Protein AF-A0A4D9EH82-F1 (afdb_monomer_lite)

Radius of gyration: 36.72 Å; chains: 1; bounding box: 74×24×104 Å

InterPro domains:
  IPR007225 Exocyst complex component EXOC6/Sec15 [PTHR12702] (3-105)
  IPR048359 Exocyst complex component EXOC6/Sec15, N-terminal domain [PF20651] (47-105)

Sequence (115 aa):
MAELESLEAAAEHKRILREIESTDTACIGPTLRSVYDGEEHGRFMEKLEARIRNHDREIEKTCNFHYQGFVDSITELLKVRGEAQKLKHQVTDTNRKLQSEGKEVSPVFLKAPLI

Structure (mmCIF, N/CA/C/O backbone):
data_AF-A0A4D9EH82-F1
#
_entry.id   AF-A0A4D9EH82-F1
#
loop_
_atom_site.group_PDB
_atom_site.id
_atom_site.type_symbol
_atom_site.label_atom_id
_atom_site.label_alt_id
_atom_site.label_comp_id
_atom_site.label_asym_id
_atom_site.label_entity_id
_atom_site.label_seq_id
_atom_site.pdbx_PDB_ins_code
_atom_site.Cartn_x
_atom_site.Cartn_y
_atom_site.Cartn_z
_atom_site.occupancy
_atom_site.B_iso_or_equiv
_atom_site.auth_seq_id
_atom_site.auth_comp_id
_atom_site.auth_asym_id
_atom_site.auth_atom_id
_atom_site.pdbx_PDB_model_num
ATOM 1 N N . MET A 1 1 ? 37.018 0.396 -26.658 1.00 60.88 1 MET A N 1
ATOM 2 C CA . MET A 1 1 ? 36.071 1.255 -27.403 1.00 60.88 1 MET A CA 1
ATOM 3 C C . MET A 1 1 ? 34.642 0.793 -27.151 1.00 60.88 1 MET A C 1
ATOM 5 O O . MET A 1 1 ? 33.948 1.513 -26.455 1.00 60.88 1 MET A O 1
ATOM 9 N N . ALA A 1 2 ? 34.272 -0.443 -27.509 1.00 66.06 2 ALA A N 1
ATOM 10 C CA . ALA A 1 2 ? 32.934 -1.000 -27.239 1.00 66.06 2 ALA A CA 1
ATOM 11 C C . ALA A 1 2 ? 32.484 -0.988 -25.753 1.00 66.06 2 ALA A C 1
ATOM 13 O O . ALA A 1 2 ? 31.316 -0.758 -25.456 1.00 66.06 2 ALA A O 1
ATOM 14 N N . GLU A 1 3 ? 33.392 -1.198 -24.790 1.00 69.44 3 GLU A N 1
ATOM 15 C CA . GLU A 1 3 ? 33.045 -1.111 -23.355 1.00 69.44 3 GLU A CA 1
ATOM 16 C C . GLU A 1 3 ? 32.718 0.314 -22.892 1.00 69.44 3 GLU A C 1
ATOM 18 O O . GLU A 1 3 ? 31.873 0.491 -22.017 1.00 69.44 3 GLU A O 1
ATOM 23 N N . LEU A 1 4 ? 33.357 1.327 -23.486 1.00 71.75 4 LEU A N 1
ATOM 24 C CA . LEU A 1 4 ? 33.117 2.731 -23.150 1.00 71.75 4 LEU A CA 1
ATOM 25 C C . LEU A 1 4 ? 31.757 3.182 -23.701 1.00 71.75 4 LEU A C 1
ATOM 27 O O . LEU A 1 4 ? 30.957 3.740 -22.958 1.00 71.75 4 LEU A O 1
ATOM 31 N N . GLU A 1 5 ? 31.453 2.813 -24.949 1.00 71.62 5 GLU A N 1
ATOM 32 C CA . GLU A 1 5 ? 30.157 3.061 -25.600 1.00 71.62 5 GLU A CA 1
ATOM 33 C C . GLU A 1 5 ? 29.000 2.386 -24.837 1.00 71.62 5 GLU A C 1
ATOM 35 O O . GLU A 1 5 ? 27.958 2.995 -24.592 1.00 71.62 5 GLU A O 1
ATOM 40 N N . SER A 1 6 ? 29.195 1.153 -24.350 1.00 77.00 6 SER A N 1
ATOM 41 C CA . SER A 1 6 ? 28.189 0.467 -23.525 1.00 77.00 6 SER A CA 1
ATOM 42 C C . SER A 1 6 ? 27.976 1.129 -22.153 1.00 77.00 6 SER A C 1
ATOM 44 O O . SER A 1 6 ? 26.870 1.063 -21.604 1.00 77.00 6 SER A O 1
ATOM 46 N N . LEU A 1 7 ? 29.011 1.729 -21.558 1.00 80.75 7 LEU A N 1
ATOM 47 C CA . LEU A 1 7 ? 28.893 2.455 -20.287 1.00 80.75 7 LEU A CA 1
ATOM 48 C C . LEU A 1 7 ? 28.160 3.788 -20.467 1.00 80.75 7 LEU A C 1
ATOM 50 O O . LEU A 1 7 ? 27.312 4.127 -19.637 1.00 80.75 7 LEU A O 1
ATOM 54 N N . GLU A 1 8 ? 28.435 4.502 -21.557 1.00 82.56 8 GLU A N 1
ATOM 55 C CA . GLU A 1 8 ? 27.756 5.748 -21.921 1.00 82.56 8 GLU A CA 1
ATOM 56 C C . GLU A 1 8 ? 26.265 5.515 -22.189 1.00 82.56 8 GLU A C 1
ATOM 58 O O . GLU A 1 8 ? 25.422 6.170 -21.571 1.00 82.56 8 GLU A O 1
ATOM 63 N N . ALA A 1 9 ? 25.917 4.494 -22.978 1.00 82.38 9 ALA A N 1
ATOM 64 C CA . ALA A 1 9 ? 24.522 4.114 -23.205 1.00 82.38 9 ALA A CA 1
ATOM 65 C C . ALA A 1 9 ? 23.809 3.714 -21.900 1.00 82.38 9 ALA A C 1
ATOM 67 O O . ALA A 1 9 ? 22.648 4.050 -21.647 1.00 82.38 9 ALA A O 1
ATOM 68 N N . ALA A 1 10 ? 24.515 3.032 -20.993 1.00 84.12 10 ALA A N 1
ATOM 69 C CA . ALA A 1 10 ? 23.953 2.686 -19.696 1.00 84.12 10 ALA A CA 1
ATOM 70 C C . ALA A 1 10 ? 23.709 3.899 -18.788 1.00 84.12 10 ALA A C 1
ATOM 72 O O . ALA A 1 10 ? 22.730 3.885 -18.030 1.00 84.12 10 ALA A O 1
ATOM 73 N N . ALA A 1 11 ? 24.573 4.913 -18.848 1.00 87.50 11 ALA A N 1
ATOM 74 C CA . ALA A 1 11 ? 24.400 6.169 -18.130 1.00 87.50 11 ALA A CA 1
ATOM 75 C C . ALA A 1 11 ? 23.220 6.973 -18.692 1.00 87.50 11 ALA A C 1
ATOM 77 O O . ALA A 1 11 ? 22.385 7.443 -17.915 1.00 87.50 11 ALA A O 1
ATOM 78 N N . GLU A 1 12 ? 23.088 7.038 -20.017 1.00 87.31 12 GLU A N 1
ATOM 79 C CA . GLU A 1 12 ? 21.984 7.740 -20.672 1.00 87.31 12 GLU A CA 1
ATOM 80 C C . GLU A 1 12 ? 20.634 7.079 -20.364 1.00 87.31 12 GLU A C 1
ATOM 82 O O . GLU A 1 12 ? 19.694 7.755 -19.951 1.00 87.31 12 GLU A O 1
ATOM 87 N N . HIS A 1 13 ? 20.547 5.743 -20.388 1.00 89.19 13 HIS A N 1
ATOM 88 C CA . HIS A 1 13 ? 19.315 5.044 -19.990 1.00 89.19 13 HIS A CA 1
ATOM 89 C C . HIS A 1 13 ? 18.912 5.360 -18.541 1.00 89.19 13 HIS A C 1
ATOM 91 O O . HIS A 1 13 ? 17.729 5.492 -18.2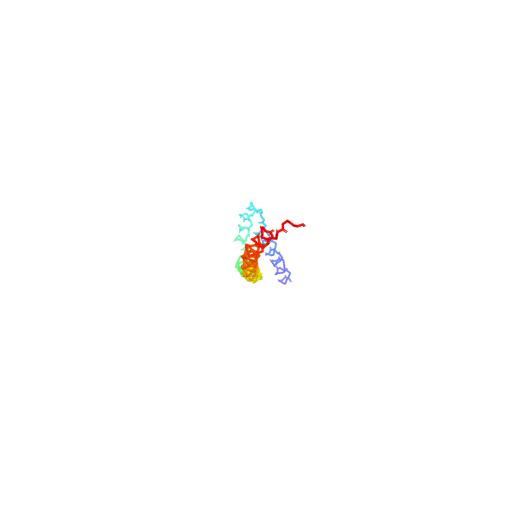40 1.00 89.19 13 HIS A O 1
ATOM 97 N N . LYS A 1 14 ? 19.878 5.511 -17.623 1.00 88.50 14 LYS A N 1
ATOM 98 C CA . LYS A 1 14 ? 19.583 5.914 -16.236 1.00 88.50 14 LYS A CA 1
ATOM 99 C C . LYS A 1 14 ? 19.085 7.353 -16.149 1.00 88.50 14 LYS A C 1
ATOM 101 O O . LYS A 1 14 ? 18.219 7.626 -15.322 1.00 88.50 14 LYS A O 1
ATOM 106 N N . ARG A 1 15 ? 19.635 8.262 -16.954 1.00 90.62 15 ARG A N 1
ATOM 107 C CA . ARG A 1 15 ? 19.184 9.656 -17.020 1.00 90.62 15 ARG A CA 1
ATOM 108 C C . ARG A 1 15 ? 17.744 9.734 -17.526 1.00 90.62 15 ARG A C 1
ATOM 110 O O . ARG A 1 15 ? 16.921 10.353 -16.863 1.00 90.62 15 ARG A O 1
ATOM 117 N N . ILE A 1 16 ? 17.438 9.038 -18.618 1.00 88.88 16 ILE A N 1
ATOM 118 C CA . ILE A 1 16 ? 16.097 8.981 -19.212 1.00 88.88 16 ILE A CA 1
ATOM 119 C C . ILE A 1 16 ? 15.076 8.413 -18.217 1.00 88.88 16 ILE A C 1
ATOM 121 O O . ILE A 1 16 ? 14.005 8.984 -18.039 1.00 88.88 16 ILE A O 1
ATOM 125 N N . LEU A 1 17 ? 15.413 7.331 -17.503 1.00 90.06 17 LEU A N 1
ATOM 126 C CA . LEU A 1 17 ? 14.526 6.779 -16.470 1.00 90.06 17 LEU A CA 1
ATOM 127 C C . LEU A 1 17 ? 14.224 7.793 -15.357 1.00 90.06 17 LEU A C 1
ATOM 129 O O . LEU A 1 17 ? 13.087 7.870 -14.910 1.00 90.06 17 LEU A O 1
ATOM 133 N N . ARG A 1 18 ? 15.207 8.600 -14.934 1.00 89.88 18 ARG A N 1
ATOM 134 C CA . ARG A 1 18 ? 14.976 9.661 -13.934 1.00 89.88 18 ARG A CA 1
ATOM 135 C C . ARG A 1 18 ? 14.074 10.773 -14.452 1.00 89.88 18 ARG A C 1
ATOM 137 O O . ARG A 1 18 ? 13.330 11.351 -13.672 1.00 89.88 18 ARG A O 1
ATOM 144 N N . GLU A 1 19 ? 14.167 11.088 -15.736 1.00 89.25 19 GLU A N 1
ATOM 145 C CA . GLU A 1 19 ? 13.324 12.100 -16.367 1.00 89.25 19 GLU A CA 1
ATOM 146 C C . GLU A 1 19 ? 11.867 11.631 -16.458 1.00 89.25 19 GLU A C 1
ATOM 148 O O . GLU A 1 19 ? 10.965 12.379 -16.090 1.00 89.25 19 GLU A O 1
ATOM 153 N N . ILE A 1 20 ? 11.644 10.363 -16.824 1.00 88.19 20 ILE A N 1
ATOM 154 C CA . ILE A 1 20 ? 10.315 9.726 -16.814 1.00 88.19 20 ILE A CA 1
ATOM 155 C C . ILE A 1 20 ? 9.731 9.661 -15.395 1.00 88.19 20 ILE A C 1
ATOM 157 O O . ILE A 1 20 ? 8.529 9.820 -15.213 1.00 88.19 20 ILE A O 1
ATOM 161 N N . GLU A 1 21 ? 10.571 9.430 -14.385 1.00 88.75 21 GLU A N 1
ATOM 162 C CA . GLU A 1 21 ? 10.169 9.418 -12.971 1.00 88.75 21 GLU A CA 1
ATOM 163 C C . GLU A 1 21 ? 9.939 10.820 -12.387 1.00 88.75 21 GLU A C 1
ATOM 165 O O . GLU A 1 21 ? 9.478 10.943 -11.250 1.00 88.75 21 GLU A O 1
ATOM 170 N N . SER A 1 22 ? 10.277 11.880 -13.123 1.00 87.38 22 SER A N 1
ATOM 171 C CA . SER A 1 22 ? 10.078 13.245 -12.655 1.00 87.38 22 SER A CA 1
ATOM 172 C C . SER A 1 22 ? 8.600 13.641 -12.724 1.00 87.38 22 SER A C 1
ATOM 174 O O . SER A 1 22 ? 7.831 13.158 -13.551 1.00 87.38 22 SER A O 1
ATOM 176 N N . THR A 1 23 ? 8.187 14.567 -11.859 1.00 80.56 23 THR A N 1
ATOM 177 C CA . THR A 1 23 ? 6.835 15.144 -11.906 1.00 80.56 23 THR A CA 1
ATOM 178 C C . THR A 1 23 ? 6.648 16.133 -13.061 1.00 80.56 23 THR A C 1
ATOM 180 O O . THR A 1 23 ? 5.539 16.626 -13.258 1.00 80.56 23 THR A O 1
ATOM 183 N N . ASP A 1 24 ? 7.714 16.461 -13.799 1.00 84.75 24 ASP A N 1
ATOM 184 C CA . ASP A 1 24 ? 7.654 17.348 -14.956 1.00 84.75 24 ASP A CA 1
ATOM 185 C C . ASP A 1 24 ? 7.280 16.548 -16.207 1.00 84.75 24 ASP A C 1
ATOM 187 O O . ASP A 1 24 ? 8.099 15.893 -16.846 1.00 84.75 24 ASP A O 1
ATOM 191 N N . THR A 1 25 ? 6.002 16.589 -16.571 1.00 82.25 25 THR A N 1
ATOM 192 C CA . THR A 1 25 ? 5.501 15.850 -17.733 1.00 82.25 25 THR A CA 1
ATOM 193 C C . THR A 1 25 ? 5.837 16.518 -19.067 1.00 82.25 25 THR A C 1
ATOM 195 O O . THR A 1 25 ? 5.606 15.917 -20.118 1.00 82.25 25 THR A O 1
ATOM 198 N N . ALA A 1 26 ? 6.349 17.757 -19.066 1.00 84.56 26 ALA A N 1
ATOM 199 C CA . ALA A 1 26 ? 6.596 18.517 -20.291 1.00 84.56 26 ALA A CA 1
ATOM 200 C C . ALA A 1 26 ? 7.741 17.927 -21.131 1.00 84.56 26 ALA A C 1
ATOM 202 O O . ALA A 1 26 ? 7.733 18.040 -22.360 1.00 84.56 26 ALA A O 1
ATOM 203 N N . CYS A 1 27 ? 8.700 17.261 -20.489 1.00 79.31 27 CYS A N 1
ATOM 204 C CA . CYS A 1 27 ? 9.855 16.662 -21.148 1.00 79.31 27 CYS A CA 1
ATOM 205 C C . CYS A 1 27 ? 9.651 15.200 -21.581 1.00 79.31 27 CYS A C 1
ATOM 207 O O . CYS A 1 27 ? 10.382 14.722 -22.443 1.00 79.31 27 CYS A O 1
ATOM 209 N N . ILE A 1 28 ? 8.600 14.514 -21.111 1.00 84.69 28 ILE A N 1
ATOM 210 C CA . ILE A 1 28 ? 8.360 13.092 -21.424 1.00 84.69 28 ILE A CA 1
ATOM 211 C C . ILE A 1 28 ? 8.251 12.850 -22.938 1.00 84.69 28 ILE A C 1
ATOM 213 O O . ILE A 1 28 ? 8.845 11.912 -23.463 1.00 84.69 28 ILE A O 1
ATOM 217 N N . GLY A 1 29 ? 7.516 13.700 -23.663 1.00 84.25 29 GLY A N 1
ATOM 218 C CA . GLY A 1 29 ? 7.341 13.562 -25.114 1.00 84.25 29 GLY A CA 1
ATOM 219 C C . GLY A 1 29 ? 8.665 13.624 -25.896 1.00 84.25 29 GLY A C 1
ATOM 220 O O . G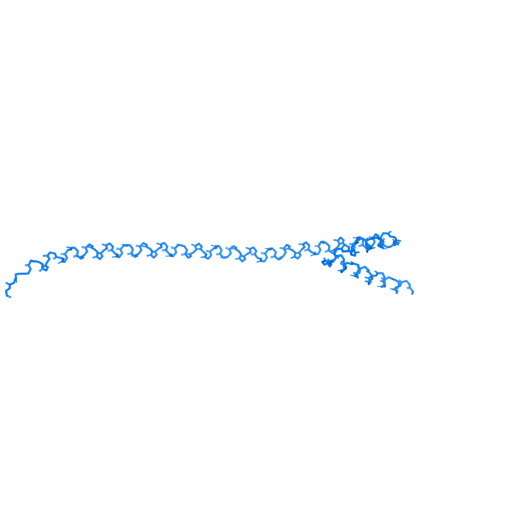LY A 1 29 ? 8.969 12.686 -26.638 1.00 84.25 29 GLY A O 1
ATOM 221 N N . PRO A 1 30 ? 9.463 14.699 -25.743 1.00 87.19 30 PRO A N 1
ATOM 222 C CA . PRO A 1 30 ? 10.808 14.792 -26.316 1.00 87.19 30 PRO A CA 1
ATOM 223 C C . PRO A 1 30 ? 11.740 13.640 -25.918 1.00 87.19 30 PRO A C 1
ATOM 225 O O . PRO A 1 30 ? 12.414 13.077 -26.781 1.00 87.19 30 PRO A O 1
ATOM 228 N N . THR A 1 31 ? 11.741 13.247 -24.645 1.00 87.00 31 THR A N 1
ATOM 229 C CA . THR A 1 31 ? 12.597 12.179 -24.115 1.00 87.00 31 THR A CA 1
ATOM 230 C C . THR A 1 31 ? 12.268 10.821 -24.722 1.00 87.00 31 THR A C 1
ATOM 232 O O . THR A 1 31 ? 13.167 10.104 -25.158 1.00 87.00 31 THR A O 1
ATOM 235 N N . LEU A 1 32 ? 10.981 10.480 -24.838 1.00 84.25 32 LEU A N 1
ATOM 236 C CA . LEU A 1 32 ? 10.558 9.246 -25.498 1.00 84.25 32 LEU A CA 1
ATOM 237 C C . LEU A 1 32 ? 10.925 9.253 -26.983 1.00 84.25 32 LEU A C 1
ATOM 239 O O . LEU A 1 32 ? 11.430 8.252 -27.482 1.00 84.25 32 LEU A O 1
ATOM 243 N N . ARG A 1 33 ? 10.738 10.376 -27.687 1.00 86.31 33 ARG A N 1
ATOM 244 C CA . ARG A 1 33 ? 11.146 10.485 -29.096 1.00 86.31 33 ARG A CA 1
ATOM 245 C C . ARG A 1 33 ? 12.646 10.219 -29.268 1.00 86.31 33 ARG A C 1
ATOM 247 O O . ARG A 1 33 ? 13.012 9.418 -30.115 1.00 86.31 33 ARG A O 1
ATOM 254 N N . SER A 1 34 ? 13.489 10.781 -28.399 1.00 84.44 34 SER A N 1
ATOM 255 C CA . SER A 1 34 ? 14.939 10.540 -28.426 1.00 84.44 34 SER A CA 1
ATOM 256 C C . SER A 1 34 ? 15.327 9.076 -28.189 1.00 84.44 34 SER A C 1
ATOM 258 O O . SER A 1 34 ? 16.354 8.640 -28.701 1.00 84.44 34 SER A O 1
ATOM 260 N N . VAL A 1 35 ? 14.544 8.323 -27.410 1.00 86.38 35 VAL A N 1
ATOM 261 C CA . VAL A 1 35 ? 14.755 6.879 -27.220 1.00 86.38 35 VAL A CA 1
ATOM 262 C C . VAL A 1 35 ? 14.432 6.120 -28.501 1.00 86.38 35 VAL A C 1
ATOM 264 O O . VAL A 1 35 ? 15.235 5.300 -28.933 1.00 86.38 35 VAL A O 1
ATOM 267 N N . TYR A 1 36 ? 13.263 6.381 -29.095 1.00 84.88 36 TYR A N 1
ATOM 268 C CA . TYR A 1 36 ? 12.791 5.674 -30.291 1.00 84.88 36 TYR A CA 1
ATOM 269 C C . TYR A 1 36 ? 13.612 5.993 -31.542 1.00 84.88 36 TYR A C 1
ATOM 271 O O . TYR A 1 36 ? 13.777 5.118 -32.389 1.00 84.88 36 TYR A O 1
ATOM 279 N N . ASP A 1 37 ? 14.149 7.209 -31.638 1.00 85.19 37 ASP A N 1
ATOM 280 C CA . ASP A 1 37 ? 15.038 7.616 -32.729 1.00 85.19 37 ASP A CA 1
ATOM 281 C C . ASP A 1 37 ? 16.445 6.982 -32.606 1.00 85.19 37 ASP A C 1
ATOM 283 O O . ASP A 1 37 ? 17.244 7.064 -33.539 1.00 85.19 37 ASP A O 1
ATOM 287 N N . GLY A 1 38 ? 16.762 6.345 -31.470 1.00 78.94 38 GLY A N 1
ATOM 288 C CA . GLY A 1 38 ? 18.033 5.665 -31.213 1.00 78.94 38 GLY A CA 1
ATOM 289 C C . GLY A 1 38 ? 18.033 4.161 -31.532 1.00 78.94 38 GLY A C 1
ATOM 290 O O . GLY A 1 38 ? 17.018 3.465 -31.453 1.00 78.94 38 GLY A O 1
ATOM 291 N N . GLU A 1 39 ? 19.219 3.613 -31.820 1.00 75.81 39 GLU A N 1
ATOM 292 C CA . GLU A 1 39 ? 19.398 2.184 -32.139 1.00 75.81 39 GLU A CA 1
ATOM 293 C C . GLU A 1 39 ? 19.277 1.251 -30.911 1.00 75.81 39 GLU A C 1
ATOM 295 O O . GLU A 1 39 ? 19.021 0.059 -31.063 1.00 75.81 39 GLU A O 1
ATOM 300 N N . GLU A 1 40 ? 19.387 1.776 -29.682 1.00 79.56 40 GLU A N 1
ATOM 301 C CA . GLU A 1 40 ? 19.335 0.992 -28.430 1.00 79.56 40 GLU A CA 1
ATOM 302 C C . GLU A 1 40 ? 17.946 0.940 -27.752 1.00 79.56 40 GLU A C 1
ATOM 304 O O . GLU A 1 40 ? 17.824 0.466 -26.615 1.00 79.56 40 GLU A O 1
ATOM 309 N N . HIS A 1 41 ? 16.873 1.385 -28.418 1.00 84.69 41 HIS A N 1
ATOM 310 C CA . HIS A 1 41 ? 15.533 1.465 -27.816 1.00 84.69 41 HIS A CA 1
ATOM 311 C C . HIS A 1 41 ? 15.063 0.138 -27.187 1.00 84.69 41 HIS A C 1
ATOM 313 O O . HIS A 1 41 ? 14.489 0.148 -26.100 1.00 84.69 41 HIS A O 1
ATOM 319 N N . GLY A 1 42 ? 15.365 -1.017 -27.796 1.00 86.06 42 GLY A N 1
ATOM 320 C CA . GLY A 1 42 ? 15.026 -2.331 -27.232 1.00 86.06 42 GLY A CA 1
ATOM 321 C C . GLY A 1 42 ? 15.667 -2.582 -25.859 1.00 86.06 42 GLY A C 1
ATOM 322 O O . GLY A 1 42 ? 14.993 -2.975 -24.908 1.00 86.06 42 GLY A O 1
ATOM 323 N N . ARG A 1 43 ? 16.955 -2.249 -25.713 1.00 86.75 43 ARG A N 1
ATOM 324 C CA . ARG A 1 43 ? 17.704 -2.379 -24.452 1.00 86.75 43 ARG A CA 1
ATOM 325 C C . ARG A 1 43 ? 17.231 -1.374 -23.401 1.00 86.75 43 ARG A C 1
ATOM 327 O O . ARG A 1 43 ? 17.299 -1.641 -22.199 1.00 86.75 43 ARG A O 1
ATOM 334 N N . PHE A 1 44 ? 16.767 -0.203 -23.831 1.00 88.81 44 PHE A N 1
ATOM 335 C CA . PHE A 1 44 ? 16.102 0.742 -22.942 1.00 88.81 44 PHE A CA 1
ATOM 336 C C . PHE A 1 44 ? 14.761 0.189 -22.433 1.00 88.81 44 PHE A C 1
ATOM 338 O O . PHE A 1 44 ? 14.526 0.216 -21.225 1.00 88.81 44 PHE A O 1
ATOM 345 N N . MET A 1 45 ? 13.925 -0.374 -23.313 1.00 90.06 45 MET A N 1
ATOM 346 C CA . MET A 1 45 ? 12.631 -0.958 -22.939 1.00 90.06 45 MET A CA 1
ATOM 347 C C . MET A 1 45 ? 12.782 -2.088 -21.915 1.00 90.06 45 MET A C 1
ATOM 349 O O . MET A 1 45 ? 12.044 -2.120 -20.935 1.00 90.06 45 MET A O 1
ATOM 353 N N . GLU A 1 46 ? 13.788 -2.955 -22.053 1.00 91.81 46 GLU A N 1
ATOM 354 C CA . GLU A 1 46 ? 14.094 -3.981 -21.043 1.00 91.81 46 GLU A CA 1
ATOM 355 C C . GLU A 1 46 ? 14.431 -3.383 -19.666 1.00 91.81 46 GLU A C 1
ATOM 357 O O . GLU A 1 46 ? 13.985 -3.887 -18.629 1.00 91.81 46 GLU A O 1
ATOM 362 N N . LYS A 1 47 ? 15.205 -2.289 -19.636 1.00 91.06 47 LYS A N 1
ATOM 363 C CA . LYS A 1 47 ? 15.535 -1.577 -18.392 1.00 91.06 47 LYS A CA 1
ATOM 364 C C . LYS A 1 47 ? 14.318 -0.883 -17.788 1.00 91.06 47 LYS A C 1
ATOM 366 O O . LYS A 1 47 ? 14.185 -0.891 -16.565 1.00 91.06 47 LYS A O 1
ATOM 371 N N . LEU A 1 48 ? 13.448 -0.302 -18.613 1.00 92.75 48 LEU A N 1
ATOM 372 C CA . LEU A 1 48 ? 12.193 0.305 -18.172 1.00 92.75 48 LEU A CA 1
ATOM 373 C C . LEU A 1 48 ? 11.275 -0.743 -17.536 1.00 92.75 48 LEU A C 1
ATOM 375 O O . LEU A 1 48 ? 10.796 -0.549 -16.426 1.00 92.75 48 LEU A O 1
ATOM 379 N N . GLU A 1 49 ? 11.128 -1.895 -18.179 1.00 95.12 49 GLU A N 1
ATOM 380 C CA . GLU A 1 49 ? 10.325 -3.024 -17.701 1.00 95.12 49 GLU A CA 1
ATOM 381 C C . GLU A 1 4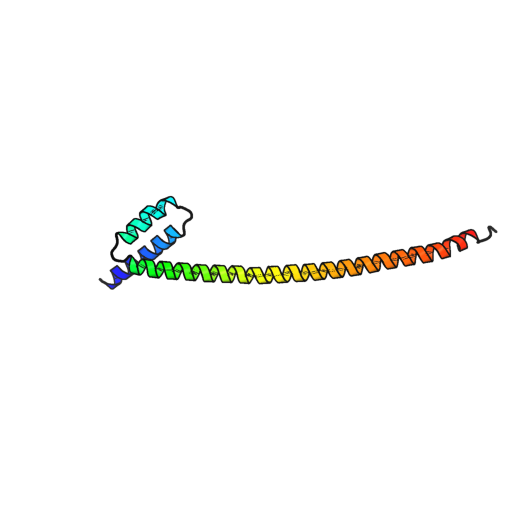9 ? 10.876 -3.567 -16.364 1.00 95.12 49 GLU A C 1
ATOM 383 O O . GLU A 1 49 ? 10.141 -3.806 -15.406 1.00 95.12 49 GLU A O 1
ATOM 388 N N . ALA A 1 50 ? 12.205 -3.667 -16.226 1.00 95.44 50 ALA A N 1
ATOM 389 C CA . ALA A 1 50 ? 12.839 -3.997 -14.947 1.00 95.44 50 ALA A CA 1
ATOM 390 C C . ALA A 1 50 ? 12.601 -2.933 -13.860 1.00 95.44 50 ALA A C 1
ATOM 392 O O . ALA A 1 50 ? 12.446 -3.279 -12.686 1.00 95.44 50 ALA A O 1
ATOM 393 N N . ARG A 1 51 ? 12.568 -1.650 -14.236 1.00 95.00 51 ARG A N 1
ATOM 394 C CA . ARG A 1 51 ? 12.312 -0.53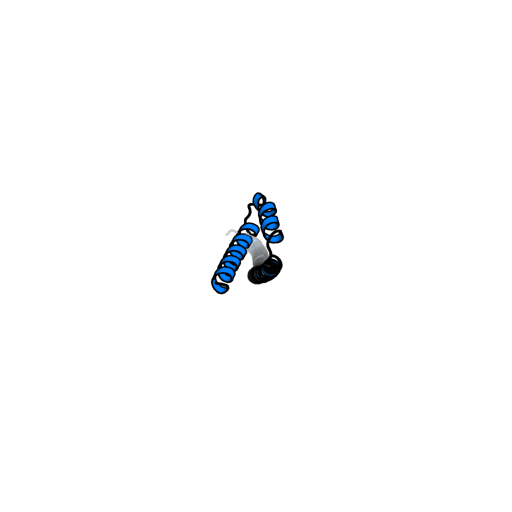3 -13.321 1.00 95.00 51 ARG A CA 1
ATOM 395 C C . ARG A 1 51 ? 10.864 -0.528 -12.827 1.00 95.00 51 ARG A C 1
ATOM 397 O O . ARG A 1 51 ? 10.668 -0.380 -11.624 1.00 95.00 51 ARG A O 1
ATOM 404 N N . ILE A 1 52 ? 9.895 -0.774 -13.711 1.00 96.12 52 ILE A N 1
ATOM 405 C CA . ILE A 1 52 ? 8.468 -0.924 -13.378 1.00 96.12 52 ILE A CA 1
ATOM 406 C C . ILE A 1 52 ? 8.285 -2.057 -12.366 1.00 96.12 52 ILE A C 1
ATOM 408 O O . ILE A 1 52 ? 7.803 -1.816 -11.264 1.00 96.12 52 ILE A O 1
ATOM 412 N N . ARG A 1 53 ? 8.805 -3.257 -12.659 1.00 97.81 53 ARG A N 1
ATOM 413 C CA . ARG A 1 53 ? 8.720 -4.396 -11.726 1.00 97.81 53 ARG A CA 1
ATOM 414 C C . ARG A 1 53 ? 9.373 -4.128 -10.372 1.00 97.81 53 ARG A C 1
ATOM 416 O O . ARG A 1 53 ? 8.950 -4.679 -9.359 1.00 97.81 53 ARG A O 1
ATOM 423 N N . ASN A 1 54 ? 10.449 -3.343 -10.340 1.00 96.56 54 ASN A N 1
ATOM 424 C CA . ASN A 1 54 ? 11.076 -2.953 -9.081 1.00 96.56 54 ASN A CA 1
ATOM 425 C C . ASN A 1 54 ? 10.172 -2.016 -8.269 1.00 96.56 54 ASN A C 1
ATOM 427 O O . ASN A 1 54 ? 10.067 -2.186 -7.057 1.00 96.56 54 ASN A O 1
ATOM 431 N N . HIS A 1 55 ? 9.525 -1.052 -8.925 1.00 96.69 55 HIS A N 1
ATOM 432 C CA . HIS A 1 55 ? 8.560 -0.166 -8.273 1.00 96.69 55 HIS A CA 1
ATOM 433 C C . HIS A 1 55 ? 7.340 -0.929 -7.766 1.00 96.69 55 HIS A C 1
ATOM 435 O O . HIS A 1 55 ? 6.970 -0.727 -6.615 1.00 96.69 55 HIS A O 1
ATOM 441 N N . ASP A 1 56 ? 6.790 -1.866 -8.544 1.00 97.44 56 ASP A N 1
ATOM 442 C CA . ASP A 1 56 ? 5.669 -2.710 -8.104 1.00 97.44 56 ASP A CA 1
ATOM 443 C C . ASP A 1 56 ? 6.001 -3.462 -6.808 1.00 97.44 56 ASP A C 1
ATOM 445 O O . ASP A 1 56 ? 5.220 -3.455 -5.859 1.00 97.44 56 ASP A O 1
ATOM 449 N N . ARG A 1 57 ? 7.209 -4.032 -6.711 1.00 97.19 57 ARG A N 1
ATOM 450 C CA . ARG A 1 57 ? 7.675 -4.712 -5.490 1.00 97.19 57 ARG A CA 1
ATOM 451 C C . ARG A 1 57 ? 7.781 -3.776 -4.287 1.00 97.19 57 ARG A C 1
ATOM 453 O O . ARG A 1 57 ? 7.417 -4.164 -3.178 1.00 97.19 57 ARG A O 1
ATOM 460 N N . GLU A 1 58 ? 8.293 -2.561 -4.472 1.00 95.81 58 GLU A N 1
ATOM 461 C CA . GLU A 1 58 ? 8.397 -1.590 -3.374 1.00 95.81 58 GLU A CA 1
ATOM 462 C C . GLU A 1 58 ? 7.022 -1.033 -2.963 1.00 95.81 58 GLU A C 1
ATOM 464 O O . GLU A 1 58 ? 6.795 -0.798 -1.771 1.00 95.81 58 GLU A O 1
ATOM 469 N N . ILE A 1 59 ? 6.083 -0.898 -3.909 1.00 95.56 59 ILE A N 1
ATOM 470 C CA . ILE A 1 59 ? 4.675 -0.576 -3.632 1.00 95.56 59 ILE A CA 1
ATOM 471 C C . ILE A 1 59 ? 4.053 -1.693 -2.795 1.00 95.56 59 ILE A C 1
ATOM 473 O O . ILE A 1 59 ? 3.550 -1.421 -1.707 1.00 95.56 59 ILE A O 1
ATOM 477 N N . GLU A 1 60 ? 4.143 -2.949 -3.239 1.00 94.88 60 GLU A N 1
ATOM 478 C CA . GLU A 1 60 ? 3.611 -4.105 -2.507 1.00 94.88 60 GLU A CA 1
ATOM 479 C C . GLU A 1 60 ? 4.185 -4.200 -1.092 1.00 94.88 60 GLU A C 1
ATOM 481 O O . GLU A 1 60 ? 3.445 -4.400 -0.128 1.00 94.88 60 GLU A O 1
ATOM 486 N N . LYS A 1 61 ? 5.497 -4.005 -0.942 1.00 92.75 61 LYS A N 1
ATOM 487 C CA . LYS A 1 61 ? 6.179 -4.010 0.356 1.00 92.75 61 LYS A CA 1
ATOM 488 C C . LYS A 1 61 ? 5.677 -2.899 1.274 1.00 92.75 61 LYS A C 1
ATOM 490 O O . LYS A 1 61 ? 5.407 -3.159 2.445 1.00 92.75 61 LYS A O 1
ATOM 495 N N . THR A 1 62 ? 5.530 -1.683 0.752 1.00 90.12 62 THR A N 1
ATOM 496 C CA . THR A 1 62 ? 4.982 -0.539 1.496 1.00 90.12 62 THR A CA 1
ATOM 497 C C . THR A 1 62 ? 3.537 -0.806 1.916 1.00 90.12 62 THR A C 1
ATOM 499 O O . THR A 1 62 ? 3.185 -0.643 3.085 1.00 90.12 62 THR A O 1
ATOM 502 N N . CYS A 1 63 ? 2.705 -1.287 0.992 1.00 92.19 63 CYS A N 1
ATOM 503 C CA . CYS A 1 63 ? 1.319 -1.652 1.266 1.00 92.19 63 CYS A CA 1
ATOM 504 C C . CYS A 1 63 ? 1.215 -2.744 2.336 1.00 92.19 63 CYS A C 1
ATOM 506 O O . CYS A 1 63 ? 0.417 -2.613 3.261 1.00 92.19 63 CYS A O 1
ATOM 508 N N . ASN A 1 64 ? 2.040 -3.788 2.250 1.00 90.19 64 ASN A N 1
ATOM 509 C CA . ASN A 1 64 ? 2.066 -4.880 3.220 1.00 90.19 64 ASN A CA 1
ATOM 510 C C . ASN A 1 64 ? 2.501 -4.388 4.611 1.00 90.19 64 ASN A C 1
ATOM 512 O O . ASN A 1 64 ? 1.812 -4.642 5.599 1.00 90.19 64 ASN A O 1
ATOM 516 N N . PHE A 1 65 ? 3.576 -3.594 4.678 1.00 86.06 65 PHE A N 1
ATOM 517 C CA . PHE A 1 65 ? 4.055 -2.998 5.926 1.00 86.06 65 PHE A CA 1
ATOM 518 C C . PHE A 1 65 ? 2.954 -2.205 6.648 1.00 86.06 65 PHE A C 1
ATOM 520 O O . PHE A 1 65 ? 2.748 -2.368 7.851 1.00 86.06 65 PHE A O 1
ATOM 527 N N . HIS A 1 66 ? 2.202 -1.384 5.912 1.00 90.69 66 HIS A N 1
ATOM 528 C CA . HIS A 1 66 ? 1.119 -0.591 6.492 1.00 90.69 66 HIS A CA 1
ATOM 529 C C . HIS A 1 66 ? -0.159 -1.392 6.763 1.00 90.69 66 HIS A C 1
ATOM 531 O O . HIS A 1 66 ? -0.891 -1.054 7.695 1.00 90.69 66 HIS A O 1
ATOM 537 N N . TYR A 1 67 ? -0.428 -2.459 6.005 1.00 93.06 67 TYR A N 1
ATOM 538 C CA . TYR A 1 67 ? -1.589 -3.318 6.233 1.00 93.06 67 TYR A CA 1
ATOM 539 C C . TYR A 1 67 ? -1.544 -3.967 7.618 1.00 93.06 67 TYR A C 1
ATOM 541 O O . TYR A 1 67 ? -2.551 -3.962 8.325 1.00 93.06 67 TYR A O 1
ATOM 549 N N . GLN A 1 68 ? -0.372 -4.444 8.049 1.00 88.69 68 GLN A N 1
ATOM 550 C CA . GLN A 1 68 ? -0.224 -5.011 9.389 1.00 88.69 68 GLN A CA 1
ATOM 551 C C . GLN A 1 68 ? -0.503 -3.965 10.478 1.00 88.69 68 GLN A C 1
ATOM 553 O O . GLN A 1 68 ? -1.298 -4.219 11.379 1.00 88.69 68 GLN A O 1
ATOM 558 N N . GLY A 1 69 ? 0.051 -2.754 10.345 1.00 89.69 69 GLY A N 1
ATOM 559 C CA . GLY A 1 69 ? -0.223 -1.659 11.282 1.00 89.69 69 GLY A CA 1
ATOM 560 C C . GLY A 1 69 ? -1.707 -1.274 11.347 1.00 89.69 69 GLY A C 1
ATOM 561 O O . GLY A 1 69 ? -2.225 -0.960 12.421 1.00 89.69 69 GLY A O 1
ATOM 562 N N . PHE A 1 70 ? -2.423 -1.350 10.221 1.00 94.56 70 PHE A N 1
ATOM 563 C CA . PHE A 1 70 ? -3.874 -1.163 10.183 1.00 94.56 70 PHE A CA 1
ATOM 564 C C . PHE A 1 70 ? -4.622 -2.274 10.940 1.00 94.56 70 PHE A C 1
ATOM 566 O O . PHE A 1 70 ? -5.487 -1.973 11.763 1.00 94.56 70 PHE A O 1
ATOM 573 N N . VAL A 1 71 ? -4.275 -3.545 10.709 1.00 94.56 71 VAL A N 1
ATOM 574 C CA . VAL A 1 71 ? -4.873 -4.698 11.411 1.00 94.56 71 VAL A CA 1
ATOM 575 C C . VAL A 1 71 ? -4.645 -4.608 12.921 1.00 94.56 71 VAL A C 1
ATOM 577 O O . VAL A 1 71 ? -5.584 -4.813 13.700 1.00 94.56 71 VAL A O 1
ATOM 580 N N . ASP A 1 72 ? -3.430 -4.257 13.334 1.00 94.00 72 ASP A N 1
ATOM 581 C CA . ASP A 1 72 ? -3.065 -4.102 14.741 1.00 94.00 72 ASP A CA 1
ATOM 582 C C . ASP A 1 72 ? -3.884 -2.976 15.387 1.00 94.00 72 ASP A C 1
ATOM 584 O O . ASP A 1 72 ? -4.531 -3.195 16.413 1.00 94.00 72 ASP A O 1
ATOM 588 N N . SER A 1 73 ? -3.981 -1.819 14.722 1.00 96.81 73 SER A N 1
ATOM 589 C CA . SER A 1 73 ? -4.771 -0.671 15.193 1.00 96.81 73 SER A CA 1
ATOM 590 C C . SER A 1 73 ? -6.258 -1.009 15.363 1.00 96.81 73 SER A C 1
ATOM 592 O O . SER A 1 73 ? -6.880 -0.647 16.364 1.00 96.81 73 SER A O 1
ATOM 594 N N . ILE A 1 74 ? -6.852 -1.737 14.409 1.00 97.19 74 ILE A N 1
ATOM 595 C CA . ILE A 1 74 ? -8.244 -2.200 14.520 1.00 97.19 74 ILE A CA 1
ATOM 596 C C . ILE A 1 74 ? -8.394 -3.181 15.686 1.00 97.19 74 ILE A C 1
ATOM 598 O O . ILE A 1 74 ? -9.354 -3.092 16.453 1.00 97.19 74 ILE A O 1
ATOM 602 N N . THR A 1 75 ? -7.443 -4.097 15.855 1.00 97.81 75 THR A N 1
ATOM 603 C CA . THR A 1 75 ? -7.459 -5.078 16.947 1.00 97.81 75 THR A CA 1
ATOM 604 C C . THR A 1 75 ? -7.387 -4.398 18.314 1.00 97.81 75 THR A C 1
ATOM 606 O O . THR A 1 75 ? -8.147 -4.750 19.219 1.00 97.81 75 THR A O 1
ATOM 609 N N . GLU A 1 76 ? -6.521 -3.399 18.474 1.00 98.25 76 GLU A N 1
ATOM 610 C CA . GLU A 1 76 ? -6.430 -2.590 19.692 1.00 98.25 76 GLU A CA 1
ATOM 611 C C . GLU A 1 76 ? -7.724 -1.819 19.962 1.00 98.25 76 GLU A C 1
ATOM 613 O O . GLU A 1 76 ? -8.253 -1.869 21.075 1.00 98.25 76 GLU A O 1
ATOM 618 N N . LEU A 1 77 ? -8.310 -1.198 18.937 1.00 98.50 77 LEU A N 1
ATOM 619 C CA . LEU A 1 77 ? -9.582 -0.489 19.068 1.00 98.50 77 LEU A CA 1
ATOM 620 C C . LEU A 1 77 ? -10.721 -1.417 19.529 1.00 98.50 77 LEU A C 1
ATOM 622 O O . LEU A 1 77 ? -11.547 -1.037 20.364 1.00 98.50 77 LEU A O 1
ATOM 626 N N . LEU A 1 78 ? -10.762 -2.655 19.026 1.00 98.50 78 LEU A N 1
ATOM 627 C CA . LEU A 1 78 ? -11.744 -3.657 19.446 1.00 98.50 78 LEU A CA 1
ATOM 628 C C . LEU A 1 78 ? -11.565 -4.065 20.917 1.00 98.50 78 LEU A C 1
ATOM 630 O O . LEU A 1 78 ? -12.572 -4.252 21.609 1.00 98.50 78 LEU A O 1
ATOM 634 N N . LYS A 1 79 ? -10.320 -4.161 21.406 1.00 98.38 79 LYS A N 1
ATOM 635 C CA . LYS A 1 79 ? -10.023 -4.415 22.827 1.00 98.38 79 LYS A CA 1
ATOM 636 C C . LYS A 1 79 ? -10.519 -3.266 23.701 1.00 98.38 79 LYS A C 1
ATOM 638 O O . LYS A 1 79 ? -11.302 -3.510 24.618 1.00 98.38 79 LYS A O 1
ATOM 643 N N . VAL A 1 80 ? -10.168 -2.025 23.353 1.00 98.62 80 VAL A N 1
ATOM 644 C CA . VAL A 1 80 ? -10.616 -0.815 24.070 1.00 98.62 80 VAL A CA 1
ATOM 645 C C . VAL A 1 80 ? -12.142 -0.750 24.134 1.00 98.62 80 VAL A C 1
ATOM 647 O O . VAL A 1 80 ? -12.717 -0.483 25.189 1.00 98.62 80 VAL A O 1
ATOM 650 N N . ARG A 1 81 ? -12.833 -1.065 23.031 1.00 98.38 81 ARG A N 1
ATOM 651 C CA . ARG A 1 81 ? -14.300 -1.143 23.008 1.00 98.38 81 ARG A CA 1
ATOM 652 C C . ARG A 1 81 ? -14.843 -2.166 24.013 1.00 98.38 81 ARG A C 1
ATOM 654 O O . ARG A 1 81 ? -15.824 -1.875 24.696 1.00 98.38 81 ARG A O 1
ATOM 661 N N . GLY A 1 82 ? -14.233 -3.349 24.101 1.00 98.38 82 GLY A N 1
ATOM 662 C CA . GLY A 1 82 ? -14.623 -4.387 25.060 1.00 98.38 82 GLY A CA 1
ATOM 663 C C . GLY A 1 82 ? -14.407 -3.958 26.514 1.00 98.38 82 GLY A C 1
ATOM 664 O O . GLY A 1 82 ? -15.291 -4.133 27.356 1.00 98.38 82 GLY A O 1
ATOM 665 N N . GLU A 1 83 ? -13.272 -3.326 26.805 1.00 98.50 83 GLU A N 1
ATOM 666 C CA . GLU A 1 83 ? -12.965 -2.785 28.133 1.00 98.50 83 GLU A CA 1
ATOM 667 C C . GLU A 1 83 ? -13.938 -1.671 28.535 1.00 98.50 83 GLU A C 1
ATOM 669 O O . GLU A 1 83 ? -14.490 -1.701 29.636 1.00 98.50 83 GLU A O 1
ATOM 674 N N . ALA A 1 84 ? -14.241 -0.745 27.622 1.00 98.69 84 ALA A N 1
ATOM 675 C CA . ALA A 1 84 ? -15.219 0.316 27.845 1.00 98.69 84 ALA A CA 1
ATOM 676 C C . ALA A 1 84 ? -16.627 -0.243 28.113 1.00 98.69 84 ALA A C 1
ATOM 678 O O . ALA A 1 84 ? -17.341 0.244 28.994 1.00 98.69 84 ALA A O 1
ATOM 679 N N . GLN A 1 85 ? -17.031 -1.301 27.399 1.00 98.50 85 GLN A N 1
ATOM 680 C CA . GLN A 1 85 ? -18.291 -1.995 27.668 1.00 98.50 85 GLN A CA 1
ATOM 681 C C . GLN A 1 85 ? -18.297 -2.634 29.057 1.00 98.50 85 GLN A C 1
ATOM 683 O O . GLN A 1 85 ? -19.282 -2.486 29.782 1.00 98.50 85 GLN A O 1
ATOM 688 N N . LYS A 1 86 ? -17.218 -3.313 29.457 1.00 98.44 86 LYS A N 1
ATOM 689 C CA . LYS A 1 86 ? -17.102 -3.909 30.794 1.00 98.44 86 LYS A CA 1
ATOM 690 C C . LYS A 1 86 ? -17.190 -2.844 31.889 1.00 98.44 86 LYS A C 1
ATOM 692 O O . LYS A 1 86 ? -17.967 -3.006 32.829 1.00 98.44 86 LYS A O 1
ATOM 697 N N . LEU A 1 87 ? -16.470 -1.735 31.726 1.00 98.44 87 LEU A N 1
ATOM 698 C CA . LEU A 1 87 ? -16.503 -0.610 32.657 1.00 98.44 87 LEU A CA 1
ATOM 699 C C . LEU A 1 87 ? -17.913 -0.016 32.768 1.00 98.44 87 LEU A C 1
ATOM 701 O O . LEU A 1 87 ? -18.410 0.188 33.873 1.00 98.44 87 LEU A O 1
ATOM 705 N N . LYS A 1 88 ? -18.604 0.190 31.639 1.00 98.25 88 LYS A N 1
ATOM 706 C CA . LYS A 1 88 ? -19.995 0.670 31.629 1.00 98.25 88 LYS A CA 1
ATOM 707 C C . LYS A 1 88 ? -20.921 -0.240 32.441 1.00 98.25 88 LYS A C 1
ATOM 709 O O . LYS A 1 88 ? -21.745 0.271 33.202 1.00 98.25 88 LYS A O 1
ATOM 714 N N . HIS A 1 89 ? -20.803 -1.562 32.291 1.00 98.38 89 HIS A N 1
ATOM 715 C CA . HIS A 1 89 ? -21.603 -2.512 33.073 1.00 98.38 89 HIS A CA 1
ATOM 716 C C . HIS A 1 89 ? -21.304 -2.379 34.568 1.00 98.38 89 HIS A C 1
ATOM 718 O O . HIS A 1 89 ? -22.227 -2.181 35.350 1.00 98.38 89 HIS A O 1
ATOM 724 N N . GLN A 1 90 ? -20.025 -2.362 34.954 1.00 98.38 90 GLN A N 1
ATOM 725 C CA . GLN A 1 90 ? -19.617 -2.210 36.354 1.00 98.38 90 GLN A CA 1
ATOM 726 C C . GLN A 1 90 ? -20.130 -0.909 36.984 1.00 98.38 90 GLN A C 1
ATOM 728 O O . GLN A 1 90 ? -20.646 -0.931 38.102 1.00 98.38 90 GLN A O 1
ATOM 733 N N . VAL A 1 91 ? -20.036 0.215 36.268 1.00 98.38 91 VAL A N 1
ATOM 734 C CA . VAL A 1 91 ? -20.558 1.514 36.723 1.00 98.38 91 VAL A CA 1
ATOM 735 C C . VAL A 1 91 ? -22.077 1.458 36.888 1.00 98.38 91 VAL A C 1
ATOM 737 O O . VAL A 1 91 ? -22.604 1.897 37.909 1.00 98.38 91 VAL A O 1
ATOM 740 N N . THR A 1 92 ? -22.786 0.880 35.916 1.00 98.12 92 THR A N 1
ATOM 741 C CA . THR A 1 92 ? -24.253 0.771 35.955 1.00 98.12 92 THR A CA 1
ATOM 742 C C . THR A 1 92 ? -24.718 -0.118 37.109 1.00 98.12 92 THR A C 1
ATOM 744 O O . THR A 1 92 ? -25.655 0.242 37.821 1.00 98.12 92 THR A O 1
ATOM 747 N N . ASP A 1 93 ? -24.049 -1.249 37.330 1.00 98.12 93 ASP A N 1
ATOM 748 C CA . ASP A 1 93 ? -24.366 -2.185 38.407 1.00 98.12 93 ASP A CA 1
ATOM 749 C C . ASP A 1 93 ? -24.059 -1.590 39.782 1.00 98.12 93 ASP A C 1
ATOM 751 O O . ASP A 1 93 ? -24.873 -1.702 40.698 1.00 98.12 93 ASP A O 1
ATOM 755 N N . THR A 1 94 ? -22.925 -0.898 39.918 1.00 97.62 94 THR A N 1
ATOM 756 C CA . THR A 1 94 ? -22.567 -0.183 41.153 1.00 97.62 94 THR A CA 1
ATOM 757 C C . THR A 1 94 ? -23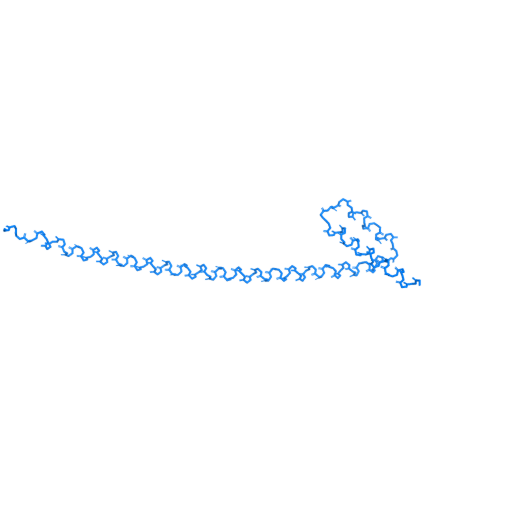.596 0.897 41.467 1.00 97.62 94 THR A C 1
ATOM 759 O O . THR A 1 94 ? -24.107 0.954 42.583 1.00 97.62 94 THR A O 1
ATOM 762 N N . ASN A 1 95 ? -23.976 1.704 40.473 1.00 97.19 95 ASN A N 1
ATOM 763 C CA . ASN A 1 95 ? -25.013 2.719 40.637 1.00 97.19 95 ASN A CA 1
ATOM 764 C C . ASN A 1 95 ? -26.367 2.102 41.037 1.00 97.19 95 ASN A C 1
ATOM 766 O O . ASN A 1 95 ? -27.042 2.630 41.916 1.00 97.19 95 ASN A O 1
ATOM 770 N N . ARG A 1 96 ? -26.760 0.964 40.445 1.00 96.88 96 ARG A N 1
ATOM 771 C CA . ARG A 1 96 ? -27.990 0.249 40.836 1.00 96.88 96 ARG A CA 1
ATOM 772 C C . ARG A 1 96 ? -27.949 -0.229 42.288 1.00 96.88 96 ARG A C 1
ATOM 774 O O . ARG A 1 96 ? -28.931 -0.033 42.999 1.00 96.88 96 ARG A O 1
ATOM 781 N N . LYS A 1 97 ? -26.834 -0.824 42.729 1.00 95.56 97 LYS A N 1
ATOM 782 C CA . LYS A 1 97 ? -26.658 -1.280 44.119 1.00 95.56 97 LYS A CA 1
ATOM 783 C C . LYS A 1 97 ? -26.736 -0.117 45.104 1.00 95.56 97 LYS A C 1
ATOM 785 O O . LYS A 1 97 ? -27.553 -0.165 46.014 1.00 95.56 97 LYS A O 1
ATOM 790 N N . LEU A 1 98 ? -25.999 0.965 44.843 1.00 94.81 98 LEU A N 1
ATOM 791 C CA . LEU A 1 98 ? -26.026 2.180 45.664 1.00 94.81 98 LEU A CA 1
ATOM 792 C C . LEU A 1 98 ? -27.437 2.767 45.794 1.00 94.81 98 LEU A C 1
ATOM 794 O O . LEU A 1 98 ? -27.857 3.136 46.886 1.00 94.81 98 LEU A O 1
ATOM 798 N N . GLN A 1 99 ? -28.195 2.835 44.695 1.00 93.38 99 GLN A N 1
ATOM 799 C CA . GLN A 1 99 ? -29.578 3.320 44.735 1.00 93.38 99 GLN A CA 1
ATOM 800 C C . GLN A 1 99 ? -30.514 2.379 45.507 1.00 93.38 99 GLN A C 1
ATOM 802 O O . GLN A 1 99 ? -31.444 2.854 46.157 1.00 93.38 99 GLN A O 1
ATOM 807 N N . SER A 1 100 ? -30.297 1.063 45.427 1.00 91.69 100 SER A N 1
ATOM 808 C CA . SER A 1 100 ? -31.073 0.073 46.181 1.00 91.69 100 SER A CA 1
ATOM 809 C C . SER A 1 100 ? -30.815 0.194 47.680 1.00 91.69 100 SER A C 1
ATOM 811 O O . SER A 1 100 ? -31.757 0.381 48.443 1.00 91.69 100 SER A O 1
ATOM 813 N N . GLU A 1 101 ? -29.546 0.166 48.087 1.00 90.38 101 GLU A N 1
ATOM 814 C CA . GLU A 1 101 ? -29.143 0.301 49.490 1.00 90.38 101 GLU A CA 1
ATOM 815 C C . GLU A 1 101 ? -29.597 1.654 50.053 1.00 90.38 101 GLU A C 1
ATOM 817 O O . GLU A 1 101 ? -30.225 1.714 51.105 1.00 90.38 101 GLU A O 1
ATOM 822 N N . GLY A 1 102 ? -29.405 2.751 49.312 1.00 85.44 102 GLY A N 1
ATOM 823 C CA . GLY A 1 102 ? -29.862 4.079 49.728 1.00 85.44 102 GLY A CA 1
ATOM 824 C C . GLY A 1 102 ? -31.369 4.151 50.010 1.00 85.44 102 GLY A C 1
ATOM 825 O O . GLY A 1 102 ? -31.783 4.806 50.970 1.00 85.44 102 GLY A O 1
ATOM 826 N N . LYS A 1 103 ? -32.203 3.441 49.236 1.00 84.00 103 LYS A N 1
ATOM 827 C CA . LYS A 1 103 ? -33.651 3.341 49.494 1.00 84.00 103 LYS A CA 1
ATOM 828 C C . LYS A 1 103 ? -33.979 2.575 50.770 1.00 84.00 103 LYS A C 1
ATOM 830 O O . LYS A 1 103 ? -34.980 2.904 51.395 1.00 84.00 103 LYS A O 1
ATOM 835 N N . GLU A 1 104 ? -33.176 1.586 51.153 1.00 76.81 104 GLU A N 1
ATOM 836 C CA . GLU A 1 104 ? -33.375 0.836 52.398 1.00 76.81 104 GLU A CA 1
ATOM 837 C C . GLU A 1 104 ? -32.988 1.657 53.629 1.00 76.81 104 GLU A C 1
ATOM 839 O O . GLU A 1 104 ? -33.680 1.597 54.643 1.00 76.81 104 GLU A O 1
ATOM 844 N N . VAL A 1 105 ? -31.944 2.487 53.538 1.00 71.00 105 VAL A N 1
ATOM 845 C CA . VAL A 1 105 ? -31.517 3.334 54.665 1.00 71.00 105 VAL A CA 1
ATOM 846 C C . VAL A 1 105 ? -32.402 4.586 54.824 1.00 71.00 105 VAL A C 1
ATOM 848 O O . VAL A 1 105 ? -32.637 5.048 55.940 1.00 71.00 105 VAL A O 1
ATOM 851 N N . SER A 1 106 ? -32.969 5.110 53.731 1.00 63.62 106 SER A N 1
ATOM 852 C CA . SER A 1 106 ? -33.862 6.288 53.735 1.00 63.62 106 SER A CA 1
ATOM 853 C C . SER A 1 106 ? -35.013 6.227 54.771 1.00 63.62 106 SER A C 1
ATOM 855 O O . SER A 1 106 ? -35.179 7.180 55.535 1.00 63.62 106 SER A O 1
ATOM 857 N N . PRO A 1 107 ? -35.808 5.142 54.870 1.00 60.22 107 PRO A N 1
ATOM 858 C CA . PRO A 1 107 ? -36.868 5.030 55.871 1.00 60.22 107 PRO A CA 1
ATOM 859 C C . PRO A 1 107 ? -36.357 4.749 57.292 1.00 60.22 107 PRO A C 1
ATOM 861 O O . PRO A 1 107 ? -37.111 4.963 58.240 1.00 60.22 107 PRO A O 1
ATOM 864 N N . VAL A 1 108 ? -35.113 4.285 57.472 1.00 56.69 108 VAL A N 1
ATOM 865 C CA . VAL A 1 108 ? -34.529 4.041 58.806 1.00 56.69 108 VAL A CA 1
ATOM 866 C C . VAL A 1 108 ? -34.248 5.367 59.516 1.00 56.69 108 VAL A C 1
ATOM 868 O O . VAL A 1 108 ? -34.568 5.505 60.694 1.00 56.69 108 VAL A O 1
ATOM 871 N N . PHE A 1 109 ? -33.760 6.380 58.792 1.00 53.97 109 PHE A N 1
ATOM 872 C CA . PHE A 1 109 ? -33.547 7.723 59.349 1.00 53.97 109 PHE A CA 1
ATOM 873 C C . PHE A 1 109 ? -34.850 8.477 59.649 1.00 53.97 109 PHE A C 1
ATOM 875 O O . PHE A 1 109 ? -34.901 9.237 60.609 1.00 53.97 109 PHE A O 1
ATOM 882 N N . LEU A 1 110 ? -35.921 8.238 58.884 1.00 54.34 110 LEU A N 1
ATOM 883 C CA . LEU A 1 110 ? -37.242 8.838 59.138 1.00 54.34 110 LEU A CA 1
ATOM 884 C C . LEU A 1 110 ? -38.022 8.155 60.276 1.00 54.34 110 LEU A C 1
ATOM 886 O O . LEU A 1 110 ? -39.041 8.682 60.716 1.00 54.34 110 LEU A O 1
ATOM 890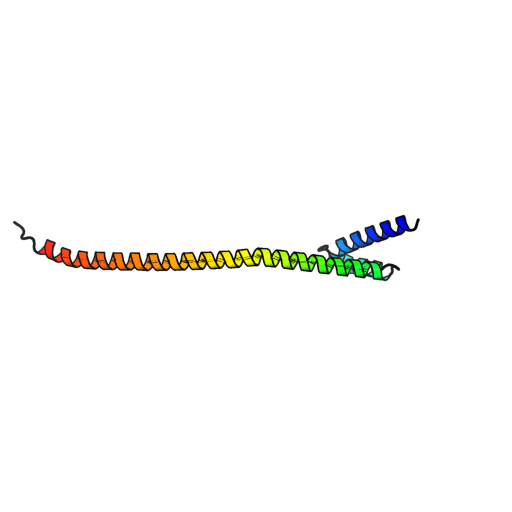 N N . LYS A 1 111 ? -37.568 6.987 60.750 1.00 52.72 111 LYS A N 1
ATOM 891 C CA . LYS A 1 111 ? -38.173 6.246 61.869 1.00 52.72 111 LYS A CA 1
ATOM 892 C C . LYS A 1 111 ? -37.413 6.375 63.186 1.00 52.72 111 LYS A C 1
ATOM 894 O O . LYS A 1 111 ? -37.893 5.840 64.182 1.00 52.72 111 LYS A O 1
ATOM 899 N N . ALA A 1 112 ? -36.267 7.058 63.216 1.00 53.50 112 ALA A N 1
ATOM 900 C CA . ALA A 1 112 ? -35.611 7.394 64.473 1.00 53.50 112 ALA A CA 1
ATOM 901 C C . ALA A 1 112 ? -36.526 8.369 65.239 1.00 53.50 112 ALA A C 1
ATOM 903 O O . ALA A 1 112 ? -36.760 9.476 64.748 1.00 53.50 112 ALA A O 1
ATOM 904 N N . PRO A 1 113 ? -37.103 7.975 66.390 1.00 53.72 113 PRO A N 1
ATOM 905 C CA . PRO A 1 113 ? -37.913 8.884 67.179 1.00 53.72 113 PRO A CA 1
ATOM 906 C C . PRO A 1 113 ? -37.016 10.040 67.610 1.00 53.72 113 PRO A C 1
ATOM 908 O O . PRO A 1 113 ? -35.947 9.814 68.174 1.00 53.72 113 PRO A O 1
ATOM 911 N N . LEU A 1 114 ? -37.449 11.264 67.312 1.00 56.38 114 LEU A N 1
ATOM 912 C CA . LEU A 1 114 ? -36.939 12.465 67.959 1.00 56.38 114 LEU A CA 1
ATOM 913 C C . LEU A 1 114 ? -37.172 12.285 69.466 1.00 56.38 114 LEU A C 1
ATOM 915 O O . LEU A 1 114 ? -38.310 12.394 69.924 1.00 56.38 114 LEU A O 1
ATOM 919 N N . ILE A 1 115 ? -36.118 11.936 70.202 1.00 51.72 115 ILE A N 1
ATOM 920 C CA . ILE A 1 115 ? -36.049 12.035 71.663 1.00 51.72 115 ILE A CA 1
ATOM 921 C C . ILE A 1 115 ? -34.939 13.025 71.979 1.00 51.72 115 ILE A C 1
ATOM 923 O O . ILE A 1 115 ? -33.841 12.856 71.400 1.00 51.72 115 ILE A O 1
#

Organism: NCBI:txid55544

Foldseek 3Di:
DVVVVVVVVVVLLVVLLVVVVDPPPVCVVVSVVVLVVDPCVVVSVVVVVVVVVVVVVVVVVVVVVVVVVVVVVVVVVVVVVVVVVVVVVVVVVVVVVVVVVCVVVVVVVVPPDPD

Secondary structure (DSSP, 8-state):
-HHHHHHHHHHHHHHHHHHHTSS-TTTHHHHHHHHHTSTTHHHHHHHHHHHHHHHHHHHHHHHHHHHHHHHHHHHHHHHHHHHHHHHHHHHHHHHHHHHHHHHHHHHHHHTS---

pLDDT: mean 86.69, std 12.31, range [51.72, 98.69]